Protein AF-A0A1G9WP97-F1 (afdb_monomer)

Nearest PDB structures (foldseek):
  4afl-assembly1_C  TM=8.611E-01  e=3.549E-01  Homo sapiens
  5me8-assembly1_B  TM=9.164E-01  e=6.629E-01  Homo sapiens
  5mto-assembly1_B  TM=8.575E-01  e=1.403E+00  Homo sapiens
  7o40-assembly1_F  TM=4.750E-01  e=4.320E+00  Synechocystis sp. PCC 6803 substr. Kazusa
  7o3x-assembly1_D  TM=5.065E-01  e=5.905E+00  Synechocystis sp. PCC 6803 substr. Kazusa

Structure (mmCIF, N/CA/C/O backbone):
data_AF-A0A1G9WP97-F1
#
_entry.id   AF-A0A1G9WP97-F1
#
loop_
_atom_site.group_PDB
_atom_site.id
_atom_site.type_symbol
_atom_site.label_atom_id
_atom_site.label_alt_id
_atom_site.label_comp_id
_atom_site.label_asym_id
_atom_site.label_entity_id
_atom_site.label_seq_id
_atom_site.pdbx_PDB_ins_code
_atom_site.Cartn_x
_atom_site.Cartn_y
_atom_site.Cartn_z
_atom_site.occupancy
_atom_site.B_iso_or_equiv
_atom_site.auth_seq_id
_atom_site.auth_comp_id
_atom_site.auth_asym_id
_atom_site.auth_atom_id
_atom_site.pdbx_PDB_model_num
ATOM 1 N N . MET A 1 1 ? -1.168 -6.882 -38.432 1.00 46.75 1 MET A N 1
ATOM 2 C CA . MET A 1 1 ? 0.195 -6.775 -37.860 1.00 46.75 1 MET A CA 1
ATOM 3 C C . MET A 1 1 ? 0.089 -6.254 -36.430 1.00 46.75 1 MET A C 1
ATOM 5 O O . MET A 1 1 ? -0.476 -5.184 -36.246 1.00 46.75 1 MET A O 1
ATOM 9 N N . ARG A 1 2 ? 0.545 -7.000 -35.412 1.00 60.72 2 ARG A N 1
ATOM 10 C CA . ARG A 1 2 ? 0.579 -6.496 -34.024 1.00 60.72 2 ARG A CA 1
ATOM 11 C C . ARG A 1 2 ? 1.771 -5.540 -33.883 1.00 60.72 2 ARG A C 1
ATOM 13 O O . ARG A 1 2 ? 2.885 -5.928 -34.226 1.00 60.72 2 ARG A O 1
ATOM 20 N N . LYS A 1 3 ? 1.546 -4.303 -33.425 1.00 65.94 3 LYS A N 1
ATOM 21 C CA . LYS A 1 3 ? 2.634 -3.365 -33.094 1.00 65.94 3 LYS A CA 1
ATOM 22 C C . LYS A 1 3 ? 3.481 -3.979 -31.975 1.00 65.94 3 LYS A C 1
ATOM 24 O O . LYS A 1 3 ? 2.926 -4.381 -30.955 1.00 65.94 3 LYS A O 1
ATOM 29 N N . LYS A 1 4 ? 4.803 -4.066 -32.166 1.00 74.75 4 LYS A N 1
ATOM 30 C CA . LYS A 1 4 ? 5.727 -4.408 -31.076 1.00 74.75 4 LYS A CA 1
ATOM 31 C C . LYS A 1 4 ? 5.714 -3.255 -30.074 1.00 74.75 4 LYS A C 1
ATOM 33 O O . LYS A 1 4 ? 6.016 -2.124 -30.444 1.00 74.75 4 LYS A O 1
ATOM 38 N N . VAL A 1 5 ? 5.320 -3.550 -28.842 1.00 74.62 5 VAL A N 1
ATOM 39 C CA . VAL A 1 5 ? 5.400 -2.611 -27.721 1.00 74.62 5 VAL A CA 1
ATOM 40 C C . VAL A 1 5 ? 6.861 -2.538 -27.290 1.00 74.62 5 VAL A C 1
ATOM 42 O O . VAL A 1 5 ? 7.538 -3.566 -27.212 1.00 74.62 5 VAL A O 1
ATOM 45 N N . ARG A 1 6 ? 7.372 -1.323 -27.085 1.00 78.56 6 ARG A N 1
ATOM 46 C CA . ARG A 1 6 ? 8.759 -1.133 -26.648 1.00 78.56 6 ARG A CA 1
ATOM 47 C C . ARG A 1 6 ? 8.893 -1.490 -25.164 1.00 78.56 6 ARG A C 1
ATOM 49 O O . ARG A 1 6 ? 7.966 -1.207 -24.406 1.00 78.56 6 ARG A O 1
ATOM 56 N N . PRO A 1 7 ? 10.026 -2.057 -24.719 1.00 79.06 7 PRO A N 1
ATOM 57 C CA . PRO A 1 7 ? 10.248 -2.354 -23.304 1.00 79.06 7 PRO A CA 1
ATOM 58 C C . PRO A 1 7 ? 10.062 -1.146 -22.368 1.00 79.06 7 PRO A C 1
ATOM 60 O O . PRO A 1 7 ? 9.554 -1.328 -21.266 1.00 79.06 7 PRO A O 1
ATOM 63 N N . GLU A 1 8 ? 10.355 0.086 -22.813 1.00 75.69 8 GLU A N 1
ATOM 64 C CA . GLU A 1 8 ? 10.086 1.301 -22.018 1.00 75.69 8 GLU A CA 1
ATOM 65 C C . GLU A 1 8 ? 8.602 1.473 -21.705 1.00 75.69 8 GLU A C 1
ATOM 67 O O . GLU A 1 8 ? 8.247 1.782 -20.576 1.00 75.69 8 GLU A O 1
ATOM 72 N N . GLN A 1 9 ? 7.728 1.196 -22.675 1.00 80.94 9 GLN A N 1
ATOM 73 C CA . GLN A 1 9 ? 6.280 1.333 -22.503 1.00 80.94 9 GLN A CA 1
ATOM 74 C C . GLN A 1 9 ? 5.738 0.311 -21.498 1.00 80.94 9 GLN A C 1
ATOM 76 O O . GLN A 1 9 ? 4.774 0.585 -20.788 1.00 80.94 9 GLN A O 1
ATOM 81 N N . HIS A 1 10 ? 6.365 -0.868 -21.415 1.00 83.38 10 HIS A N 1
ATOM 82 C CA . HIS A 1 10 ? 6.044 -1.848 -20.382 1.00 83.38 10 HIS A CA 1
ATOM 83 C C . HIS A 1 10 ? 6.500 -1.373 -19.000 1.00 83.38 10 HIS A C 1
ATOM 85 O O . HIS A 1 10 ? 5.724 -1.458 -18.053 1.00 83.38 10 HIS A O 1
ATOM 91 N N . LEU A 1 11 ? 7.723 -0.849 -18.882 1.00 81.94 11 LEU A N 1
ATOM 92 C CA . LEU A 1 11 ? 8.248 -0.321 -17.620 1.00 81.94 11 LEU A CA 1
ATOM 93 C C . LEU A 1 11 ? 7.438 0.882 -17.117 1.00 81.94 11 LEU A C 1
ATOM 95 O O . LEU A 1 11 ? 7.082 0.917 -15.945 1.00 81.94 11 LEU A O 1
ATOM 99 N N . GLU A 1 12 ? 7.082 1.817 -17.997 1.00 83.19 12 GLU A N 1
ATOM 100 C CA . GLU A 1 12 ? 6.209 2.958 -17.685 1.00 83.19 12 GLU A CA 1
ATOM 101 C C . GLU A 1 12 ? 4.826 2.501 -17.206 1.00 83.19 12 GLU A C 1
ATOM 103 O O . GLU A 1 12 ? 4.308 3.007 -16.211 1.00 83.19 12 GLU A O 1
ATOM 108 N N . PHE A 1 13 ? 4.248 1.491 -17.862 1.00 87.69 13 PHE A N 1
ATOM 109 C CA . PHE A 1 13 ? 2.990 0.901 -17.419 1.00 87.69 13 PHE A CA 1
ATOM 110 C C . PHE A 1 13 ? 3.113 0.284 -16.017 1.00 87.69 13 PHE A C 1
ATOM 112 O O . PHE A 1 13 ? 2.288 0.573 -15.150 1.00 87.69 13 PHE A O 1
ATOM 119 N N . PHE A 1 14 ? 4.162 -0.503 -15.754 1.00 86.00 14 PHE A N 1
ATOM 120 C CA . PHE A 1 14 ? 4.396 -1.076 -14.424 1.00 86.00 14 PHE A CA 1
ATOM 121 C C . PHE A 1 14 ? 4.605 -0.004 -13.350 1.00 86.00 14 PHE A C 1
ATOM 123 O O . PHE A 1 14 ? 4.041 -0.136 -12.266 1.00 86.00 14 PHE A O 1
ATOM 130 N N . LEU A 1 15 ? 5.343 1.070 -13.651 1.00 87.19 15 LEU A N 1
ATOM 131 C CA . LEU A 1 15 ? 5.498 2.211 -12.744 1.00 87.19 15 LEU A CA 1
ATOM 132 C C . LEU A 1 15 ? 4.140 2.816 -12.380 1.00 87.19 15 LEU A C 1
ATOM 134 O O . LEU A 1 15 ? 3.846 2.968 -11.198 1.00 87.19 15 LEU A O 1
ATOM 138 N N . SER A 1 16 ? 3.283 3.064 -13.375 1.00 89.94 16 SER A N 1
ATOM 139 C CA . SER A 1 16 ? 1.955 3.640 -13.135 1.00 89.94 16 SER A CA 1
ATOM 140 C C . SER A 1 16 ? 1.059 2.751 -12.263 1.00 89.94 16 SER A C 1
ATOM 142 O O . SER A 1 16 ? 0.314 3.257 -11.423 1.00 89.94 16 SER A O 1
ATOM 144 N N . MET A 1 17 ? 1.158 1.422 -12.409 1.00 92.06 17 MET A N 1
ATOM 145 C CA . MET A 1 17 ? 0.415 0.485 -11.562 1.00 92.06 17 MET A CA 1
ATOM 146 C C . MET A 1 17 ? 0.916 0.519 -10.116 1.00 92.06 17 MET A C 1
ATOM 148 O O . MET A 1 17 ? 0.107 0.616 -9.197 1.00 92.06 17 MET A O 1
ATOM 152 N N . VAL A 1 18 ? 2.237 0.498 -9.908 1.00 87.38 18 VAL A N 1
ATOM 153 C CA . VAL A 1 18 ? 2.830 0.553 -8.562 1.00 87.38 18 VAL A CA 1
ATOM 154 C C . VAL A 1 18 ? 2.515 1.885 -7.872 1.00 87.38 18 VAL A C 1
ATOM 156 O O . VAL A 1 18 ? 2.187 1.905 -6.690 1.00 87.38 18 VAL A O 1
ATOM 159 N N . GLU A 1 19 ? 2.549 3.005 -8.595 1.00 90.00 19 GLU A N 1
ATOM 160 C CA . GLU A 1 19 ? 2.152 4.311 -8.050 1.00 90.00 19 GLU A CA 1
ATOM 161 C C . GLU A 1 19 ? 0.677 4.338 -7.626 1.00 90.00 19 GLU A C 1
ATOM 163 O O . GLU A 1 19 ? 0.344 4.854 -6.554 1.00 90.00 19 GLU A O 1
ATOM 168 N N . SER A 1 20 ? -0.206 3.750 -8.440 1.00 93.81 20 SER A N 1
ATOM 169 C CA . SER A 1 20 ? -1.633 3.646 -8.128 1.00 93.81 20 SER A CA 1
ATOM 170 C C . SER A 1 20 ? -1.885 2.805 -6.874 1.00 93.81 20 SER A C 1
ATOM 172 O O . SER A 1 20 ? -2.634 3.227 -5.988 1.00 93.81 20 SER A O 1
ATOM 174 N N . ASP A 1 21 ? -1.210 1.663 -6.755 1.00 89.38 21 ASP A N 1
ATOM 175 C CA . ASP A 1 21 ? -1.322 0.785 -5.593 1.00 89.38 21 ASP A CA 1
ATOM 176 C C . ASP A 1 21 ? -0.800 1.459 -4.313 1.00 89.38 21 ASP A C 1
ATOM 178 O O . ASP A 1 21 ? -1.473 1.409 -3.280 1.00 89.38 21 ASP A O 1
ATOM 182 N N . ILE A 1 22 ? 0.341 2.162 -4.362 1.00 89.25 22 ILE A N 1
ATOM 183 C CA . ILE A 1 22 ? 0.852 2.944 -3.220 1.00 89.25 22 ILE A CA 1
ATOM 184 C C . ILE A 1 22 ? -0.196 3.960 -2.764 1.00 89.25 22 ILE A C 1
ATOM 186 O O . ILE A 1 22 ? -0.485 4.076 -1.568 1.00 89.25 22 ILE A O 1
ATOM 190 N N . GLN A 1 23 ? -0.793 4.690 -3.708 1.00 94.50 23 GLN A N 1
ATOM 191 C CA . GLN A 1 23 ? -1.822 5.675 -3.394 1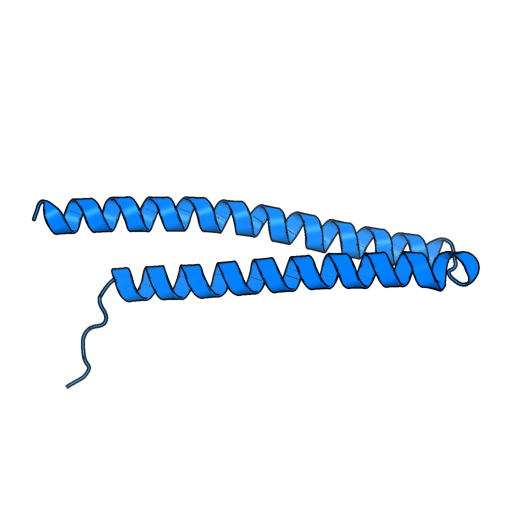.00 94.50 23 GLN A CA 1
ATOM 192 C C . GLN A 1 23 ? -3.055 5.019 -2.764 1.00 94.50 23 GLN A C 1
ATOM 194 O O . GLN A 1 23 ? -3.600 5.536 -1.785 1.00 94.50 23 GLN A O 1
ATOM 199 N N . HIS A 1 24 ? -3.477 3.864 -3.281 1.00 94.31 24 HIS A N 1
ATOM 200 C CA . HIS A 1 24 ? -4.572 3.091 -2.710 1.00 94.31 24 HIS A CA 1
ATOM 201 C C . HIS A 1 24 ? -4.269 2.658 -1.268 1.00 94.31 24 HIS A C 1
ATOM 203 O O . HIS A 1 24 ? -5.079 2.906 -0.375 1.00 94.31 24 HIS A O 1
ATOM 209 N N . LEU A 1 25 ? -3.092 2.081 -1.015 1.00 90.06 25 LEU A N 1
ATOM 210 C CA . LEU A 1 25 ? -2.669 1.627 0.313 1.00 90.06 25 LEU A CA 1
ATOM 211 C C . LEU A 1 25 ? -2.609 2.784 1.321 1.00 90.06 25 LEU A C 1
ATOM 213 O O . LEU A 1 25 ? -3.112 2.654 2.437 1.00 90.06 25 LEU A O 1
ATOM 217 N N . ASN A 1 26 ? -2.082 3.941 0.911 1.00 89.12 26 ASN A N 1
ATOM 218 C CA . ASN A 1 26 ? -2.059 5.151 1.737 1.00 89.12 26 ASN A CA 1
ATOM 219 C C . ASN A 1 26 ? -3.474 5.648 2.072 1.00 89.12 26 ASN A C 1
ATOM 221 O O . ASN A 1 26 ? -3.735 6.100 3.189 1.00 89.12 26 ASN A O 1
ATOM 225 N N . ASN A 1 27 ? -4.407 5.566 1.121 1.00 95.00 27 ASN A N 1
ATOM 226 C CA . ASN A 1 27 ? -5.803 5.925 1.362 1.00 95.00 27 ASN A CA 1
ATOM 227 C C . ASN A 1 27 ? -6.474 4.953 2.342 1.00 95.00 27 ASN A C 1
ATOM 229 O O . ASN A 1 27 ? -7.191 5.404 3.235 1.00 95.00 27 ASN A O 1
ATOM 233 N N . GLN A 1 28 ? -6.201 3.648 2.232 1.00 91.94 28 GLN A N 1
ATOM 234 C CA . GLN A 1 28 ? -6.692 2.654 3.192 1.00 91.94 28 GLN A CA 1
ATOM 235 C C . GLN A 1 28 ? -6.122 2.890 4.596 1.00 91.94 28 GLN A C 1
ATOM 237 O O . GLN A 1 28 ? -6.870 2.863 5.572 1.00 91.94 28 GLN A O 1
ATOM 242 N N . GLU A 1 29 ? -4.826 3.201 4.720 1.00 93.00 29 GLU A N 1
ATOM 243 C CA . GLU A 1 29 ? -4.216 3.546 6.010 1.00 93.00 29 GLU A CA 1
ATOM 244 C C . GLU A 1 29 ? -4.922 4.747 6.661 1.00 93.00 29 GLU A C 1
ATOM 246 O O . GLU A 1 29 ? -5.261 4.708 7.849 1.00 93.00 29 GLU A O 1
ATOM 251 N N . LYS A 1 30 ? -5.181 5.806 5.883 1.00 92.25 30 LYS A N 1
ATOM 252 C CA . LYS A 1 30 ? -5.904 6.998 6.351 1.00 92.25 30 LYS A CA 1
ATOM 253 C C . LYS A 1 30 ? -7.334 6.669 6.770 1.00 92.25 30 LYS A C 1
ATOM 255 O O . LYS A 1 30 ? -7.752 7.111 7.836 1.00 92.25 30 LYS A O 1
ATOM 260 N N . ALA A 1 31 ? -8.053 5.871 5.983 1.00 90.69 31 ALA A N 1
ATOM 261 C CA . ALA A 1 31 ? -9.421 5.465 6.293 1.00 90.69 31 ALA A CA 1
ATOM 262 C C . ALA A 1 31 ? -9.495 4.649 7.593 1.00 90.69 31 ALA A C 1
ATOM 264 O O . ALA A 1 31 ? -10.331 4.927 8.450 1.00 90.69 31 ALA A O 1
ATOM 265 N N . VAL A 1 32 ? -8.580 3.693 7.789 1.00 88.25 32 VAL A N 1
ATOM 266 C CA . VAL A 1 32 ? -8.511 2.905 9.029 1.00 88.25 32 VAL A CA 1
ATOM 267 C C . VAL A 1 32 ? -8.142 3.788 10.224 1.00 88.25 32 VAL A C 1
ATOM 269 O O . VAL A 1 32 ? -8.735 3.644 11.290 1.00 88.25 32 VAL A O 1
ATOM 272 N N . ASN A 1 33 ? -7.199 4.723 10.068 1.00 88.62 33 ASN A N 1
ATOM 273 C CA . ASN A 1 33 ? -6.871 5.688 11.123 1.00 88.62 33 ASN A CA 1
ATOM 274 C C . ASN A 1 33 ? -8.078 6.550 11.513 1.00 88.62 33 ASN A C 1
ATOM 276 O O . ASN A 1 33 ? -8.318 6.748 12.705 1.00 88.62 33 ASN A O 1
ATOM 280 N N . GLU A 1 34 ? -8.836 7.035 10.531 1.00 89.06 34 GLU A N 1
ATOM 281 C CA . GLU A 1 34 ? -10.031 7.837 10.787 1.00 89.06 34 GLU A CA 1
ATOM 282 C C . GLU A 1 34 ? -11.123 7.010 11.465 1.00 89.06 34 GLU A C 1
ATOM 284 O O . GLU A 1 34 ? -11.731 7.462 12.433 1.00 89.06 34 GLU A O 1
ATOM 289 N N . TRP A 1 35 ? -11.306 5.755 11.051 1.00 87.44 35 TRP A N 1
ATOM 290 C CA . TRP A 1 35 ? -12.241 4.852 11.714 1.00 87.44 35 TRP A CA 1
ATOM 291 C C . TRP A 1 35 ? -11.858 4.608 13.180 1.00 87.44 35 TRP A C 1
ATOM 293 O O . TRP A 1 35 ? -12.700 4.742 14.068 1.00 87.44 35 TRP A O 1
ATOM 303 N N . ILE A 1 36 ? -10.577 4.346 13.464 1.00 84.88 36 ILE A N 1
ATOM 304 C CA . ILE A 1 36 ? -10.087 4.218 14.846 1.00 84.88 36 ILE A CA 1
ATOM 305 C C . ILE A 1 36 ? -10.386 5.492 15.640 1.00 84.88 36 ILE A C 1
ATOM 307 O O . ILE A 1 36 ? -10.832 5.399 16.781 1.00 84.88 36 ILE A O 1
ATOM 311 N N . ARG A 1 37 ? -10.151 6.674 15.058 1.00 85.50 37 ARG A N 1
ATOM 312 C CA . ARG A 1 37 ? -10.394 7.965 15.713 1.00 85.50 37 ARG A CA 1
ATOM 313 C C . ARG A 1 37 ? -11.876 8.170 16.034 1.00 85.50 37 ARG A C 1
ATOM 315 O O . ARG A 1 37 ? -12.198 8.552 17.156 1.00 85.50 37 ARG A O 1
ATOM 322 N N . MET A 1 38 ? -12.757 7.896 15.075 1.00 85.25 38 MET A N 1
ATOM 323 C CA . MET A 1 38 ? -14.204 8.094 15.204 1.00 85.25 38 MET A CA 1
ATOM 324 C C . MET A 1 38 ? -14.873 7.079 16.130 1.00 85.25 38 MET A C 1
ATOM 326 O O . MET A 1 38 ? -15.882 7.388 16.757 1.00 85.25 38 MET A O 1
ATOM 330 N N . SER A 1 39 ? -14.319 5.873 16.233 1.00 81.00 39 SER A N 1
ATOM 331 C CA . SER A 1 39 ? -14.909 4.783 17.012 1.00 81.00 39 SER A CA 1
ATOM 332 C C . SER A 1 39 ? -14.148 4.487 18.309 1.00 81.00 39 SER A C 1
ATOM 334 O O . SER A 1 39 ? -14.446 3.509 18.981 1.00 81.00 39 SER A O 1
ATOM 336 N N . ILE A 1 40 ? -13.193 5.327 18.725 1.00 73.81 40 ILE A N 1
ATOM 337 C CA . ILE A 1 40 ? -12.309 5.024 19.867 1.00 73.81 40 ILE A CA 1
ATOM 338 C C . ILE A 1 40 ? -13.055 4.791 21.192 1.00 73.81 40 ILE A C 1
ATOM 340 O O . ILE A 1 40 ? -12.562 4.066 22.051 1.00 73.81 40 ILE A O 1
ATOM 344 N N . LEU A 1 41 ? -14.239 5.393 21.349 1.00 71.81 41 LEU A N 1
ATOM 345 C CA . LEU A 1 41 ? -15.093 5.248 22.533 1.00 71.81 41 LEU A CA 1
ATOM 346 C C . LEU A 1 41 ? -16.086 4.079 22.426 1.00 71.81 41 LEU A C 1
ATOM 348 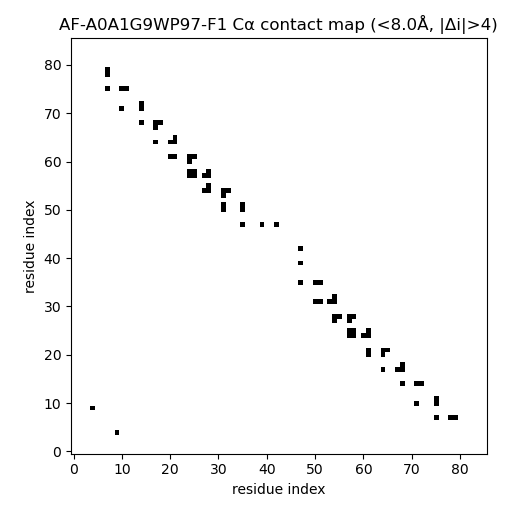O O . LEU A 1 41 ? -16.645 3.675 23.441 1.00 71.81 41 LEU A O 1
ATOM 352 N N . SER A 1 42 ? -16.315 3.545 21.223 1.00 77.00 42 SER A N 1
ATOM 353 C CA . SER A 1 42 ? -17.250 2.442 20.963 1.00 77.00 42 SER A CA 1
ATOM 354 C C . SER A 1 42 ? -16.560 1.115 20.642 1.00 77.00 42 SER A C 1
ATOM 356 O O . SER A 1 42 ? -17.197 0.069 20.723 1.00 77.00 42 SER A O 1
ATOM 358 N N . LEU A 1 43 ? -15.270 1.138 20.297 1.00 77.75 43 LEU A N 1
ATOM 359 C CA . LEU A 1 43 ? -14.499 -0.060 19.992 1.00 77.75 43 LEU A CA 1
ATOM 360 C C . LEU A 1 43 ? -14.057 -0.768 21.267 1.00 77.75 43 LEU A C 1
ATOM 362 O O . LEU A 1 43 ? -13.464 -0.186 22.179 1.00 77.75 43 LEU A O 1
ATOM 366 N N . THR A 1 44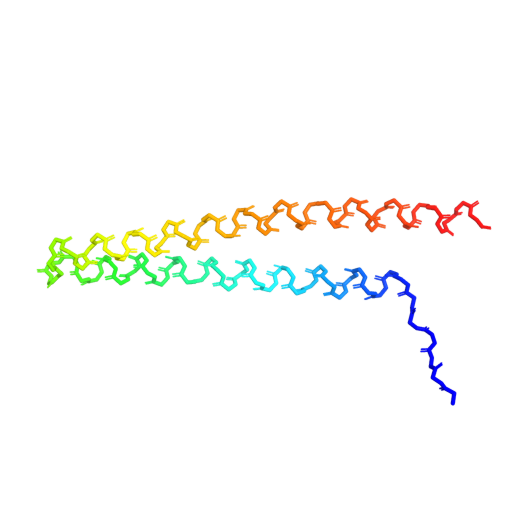 ? -14.227 -2.082 21.273 1.00 82.38 44 THR A N 1
ATOM 367 C CA . THR A 1 44 ? -13.568 -2.946 22.243 1.00 82.38 44 THR A CA 1
ATOM 368 C C . THR A 1 44 ? -12.049 -2.934 22.031 1.00 82.38 44 THR A C 1
ATOM 370 O O . THR A 1 44 ? -11.514 -2.602 20.963 1.00 82.38 44 THR A O 1
ATOM 373 N N . LYS A 1 45 ? -11.310 -3.356 23.064 1.00 82.12 45 LYS A N 1
ATOM 374 C CA . LYS A 1 45 ? -9.847 -3.512 23.000 1.00 82.12 45 LYS A CA 1
ATOM 375 C C . LYS A 1 45 ? -9.416 -4.438 21.852 1.00 82.12 45 LYS A C 1
ATOM 377 O O . LYS A 1 45 ? -8.389 -4.189 21.220 1.00 82.12 45 LYS A O 1
ATOM 382 N N . THR A 1 46 ? -10.204 -5.477 21.573 1.00 82.06 46 THR A N 1
ATOM 383 C CA . THR A 1 46 ? -9.949 -6.451 20.503 1.00 82.06 46 THR A CA 1
ATOM 384 C C . THR A 1 46 ? -10.106 -5.824 19.120 1.00 82.06 46 THR A C 1
ATOM 386 O O . THR A 1 46 ? -9.200 -5.940 18.296 1.00 82.06 46 THR A O 1
ATOM 389 N N . GLU A 1 47 ? -11.194 -5.091 18.877 1.00 83.12 47 GLU A N 1
ATOM 390 C CA . GLU A 1 47 ? -11.437 -4.429 17.586 1.00 83.12 47 GLU A CA 1
ATOM 391 C C . GLU A 1 47 ? -10.406 -3.329 17.323 1.00 83.12 47 GLU A C 1
ATOM 393 O O . GLU A 1 47 ? -9.828 -3.255 16.240 1.00 83.12 47 GLU A O 1
ATOM 398 N N . THR A 1 48 ? -10.067 -2.542 18.348 1.00 85.69 48 THR A N 1
ATOM 399 C CA . THR A 1 48 ? -8.998 -1.537 18.255 1.00 85.69 48 THR A CA 1
ATOM 400 C C . THR A 1 48 ? -7.651 -2.172 17.891 1.00 85.69 48 THR A C 1
ATOM 402 O O . THR A 1 48 ? -6.891 -1.612 17.099 1.00 85.69 48 THR A O 1
ATOM 405 N N . SER A 1 49 ? -7.333 -3.339 18.461 1.00 88.31 49 SER A N 1
ATOM 406 C CA . SER A 1 49 ? -6.106 -4.082 18.146 1.00 88.31 49 SER A CA 1
ATOM 407 C C . SER A 1 49 ? -6.089 -4.553 16.689 1.00 88.31 49 SER A C 1
ATOM 409 O O . SER A 1 49 ? -5.092 -4.363 15.990 1.00 88.31 49 SER A O 1
ATOM 411 N N . TYR A 1 50 ? -7.211 -5.092 16.204 1.00 90.50 50 TYR A N 1
ATOM 412 C CA . TYR A 1 50 ? -7.351 -5.533 14.818 1.00 90.50 50 TYR A CA 1
ATOM 413 C C . TYR A 1 50 ? -7.186 -4.377 13.823 1.00 90.50 50 TYR A C 1
ATOM 415 O O . TYR A 1 50 ? -6.397 -4.479 12.885 1.00 90.50 50 TYR A O 1
ATOM 423 N N . LEU A 1 51 ? -7.841 -3.237 14.067 1.00 87.50 51 LEU A N 1
ATOM 424 C CA . LEU A 1 51 ? -7.712 -2.057 13.208 1.00 87.50 51 LEU A CA 1
ATOM 425 C C . LEU A 1 51 ? -6.283 -1.503 13.202 1.00 87.50 51 LEU A C 1
ATOM 427 O O . LEU A 1 51 ? -5.753 -1.159 12.146 1.00 87.50 51 LEU A O 1
ATOM 431 N N . LYS A 1 52 ? -5.611 -1.474 14.360 1.00 89.62 52 LYS A N 1
ATOM 432 C CA . LYS A 1 52 ? -4.193 -1.088 14.437 1.00 89.62 52 LYS A CA 1
ATOM 433 C C . LYS A 1 52 ? -3.299 -2.039 13.646 1.00 89.62 52 LYS A C 1
ATOM 435 O O . LYS A 1 52 ? -2.369 -1.572 12.990 1.00 89.62 52 LYS A O 1
ATOM 440 N N . LYS A 1 53 ? -3.579 -3.345 13.688 1.00 93.62 53 LYS A N 1
ATOM 441 C CA . LYS A 1 53 ? -2.862 -4.344 12.890 1.00 93.62 53 LYS A CA 1
ATOM 442 C C . LYS A 1 53 ? -3.061 -4.089 11.396 1.00 93.62 53 LYS A C 1
ATOM 444 O O . LYS A 1 53 ? -2.066 -3.933 10.698 1.00 93.62 53 LYS A O 1
ATOM 449 N N . MET A 1 54 ? -4.305 -3.934 10.937 1.00 91.31 54 MET A N 1
ATOM 450 C CA . MET A 1 54 ? -4.601 -3.633 9.529 1.00 91.31 54 MET A CA 1
ATOM 451 C C . MET A 1 54 ? -3.910 -2.355 9.049 1.00 91.31 54 MET A C 1
ATOM 453 O O . MET A 1 54 ? -3.287 -2.344 7.992 1.00 91.31 54 MET A O 1
ATOM 457 N N . ARG A 1 55 ? -3.948 -1.281 9.845 1.00 92.19 55 ARG A N 1
ATOM 458 C CA . ARG A 1 55 ? -3.223 -0.044 9.531 1.00 92.1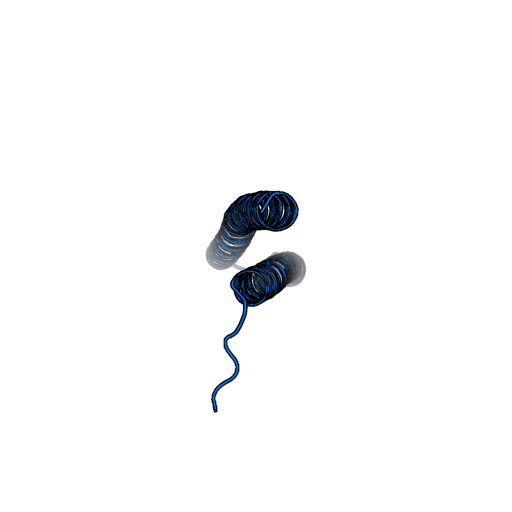9 55 ARG A CA 1
ATOM 459 C C . ARG A 1 55 ? -1.724 -0.290 9.350 1.00 92.19 55 ARG A C 1
ATOM 461 O O . ARG A 1 55 ? -1.130 0.207 8.399 1.00 92.19 55 ARG A O 1
ATOM 468 N N . ASN A 1 56 ? -1.108 -1.029 10.271 1.00 93.69 56 ASN A N 1
ATOM 469 C CA . ASN A 1 56 ? 0.321 -1.319 10.200 1.00 93.69 56 ASN A CA 1
ATOM 470 C C . ASN A 1 56 ? 0.660 -2.181 8.970 1.00 93.69 56 ASN A C 1
ATOM 472 O O . ASN A 1 56 ? 1.682 -1.935 8.337 1.00 93.69 56 ASN A O 1
ATOM 476 N N . GLU A 1 57 ? -0.204 -3.129 8.597 1.00 94.56 57 GLU A N 1
ATOM 477 C CA . GLU A 1 57 ? -0.054 -3.927 7.373 1.00 94.56 57 GLU A CA 1
ATOM 478 C C . GLU A 1 57 ? -0.130 -3.056 6.110 1.00 94.56 57 GLU A C 1
ATOM 480 O O . GLU A 1 57 ? 0.718 -3.192 5.228 1.00 94.56 57 GLU A O 1
ATOM 485 N N . TYR A 1 58 ? -1.086 -2.122 6.025 1.00 89.81 58 TYR A N 1
ATOM 486 C CA . TYR A 1 58 ? -1.161 -1.177 4.903 1.00 89.81 58 TYR A CA 1
ATOM 487 C C . TYR A 1 58 ? 0.087 -0.304 4.806 1.00 89.81 58 TYR A C 1
ATOM 489 O O . TYR A 1 58 ? 0.660 -0.167 3.725 1.00 89.81 58 TYR A O 1
ATOM 497 N N . LYS A 1 59 ? 0.556 0.218 5.943 1.00 90.06 59 LYS A N 1
ATOM 498 C CA . LYS A 1 59 ? 1.780 1.018 6.011 1.00 90.06 59 LYS A CA 1
ATOM 499 C C . LYS A 1 59 ? 3.010 0.229 5.555 1.00 90.06 59 LYS A C 1
ATOM 501 O O . LYS A 1 59 ? 3.835 0.753 4.809 1.00 90.06 59 LYS A O 1
ATOM 506 N N . GLN A 1 60 ? 3.133 -1.027 5.983 1.00 94.62 60 GLN A N 1
ATOM 507 C CA . GLN A 1 60 ? 4.233 -1.894 5.567 1.00 94.62 60 GLN A CA 1
ATOM 508 C C . GLN A 1 60 ? 4.189 -2.155 4.057 1.00 94.62 60 GLN A C 1
ATOM 510 O O . GLN A 1 60 ? 5.188 -1.926 3.377 1.00 94.62 60 GLN A O 1
ATOM 515 N N . LYS A 1 61 ? 3.028 -2.545 3.516 1.00 92.69 61 LYS A N 1
ATOM 516 C CA . LYS A 1 61 ? 2.856 -2.7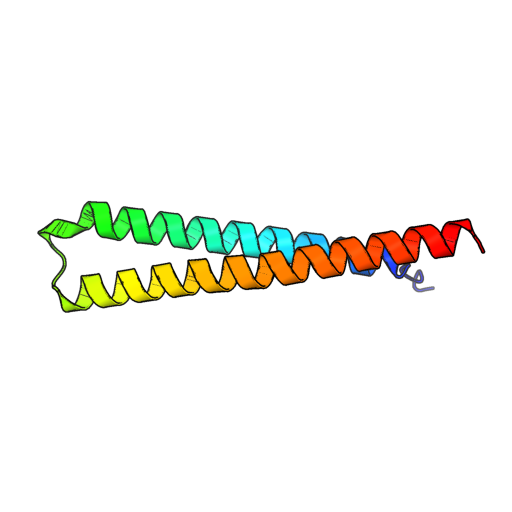92 2.076 1.00 92.69 61 LYS A CA 1
ATOM 517 C C . LYS A 1 61 ? 3.172 -1.557 1.233 1.00 92.69 61 LYS A C 1
ATOM 519 O O . LYS A 1 61 ? 3.857 -1.674 0.221 1.00 92.69 61 LYS A O 1
ATOM 524 N N . ALA A 1 62 ? 2.727 -0.373 1.658 1.00 88.75 62 ALA A N 1
ATOM 525 C CA . ALA A 1 62 ? 3.042 0.876 0.964 1.00 88.75 62 ALA A CA 1
ATOM 526 C C . ALA A 1 62 ? 4.557 1.147 0.955 1.00 88.75 62 ALA A C 1
ATOM 528 O O . ALA A 1 62 ? 5.118 1.563 -0.062 1.00 88.75 62 ALA A O 1
ATOM 529 N N . SER A 1 63 ? 5.242 0.859 2.068 1.00 92.44 63 SER A N 1
ATOM 530 C CA . SER A 1 63 ? 6.697 0.991 2.151 1.00 92.44 63 SER A CA 1
ATOM 531 C C . SER A 1 63 ? 7.427 0.006 1.236 1.00 92.44 63 SER A C 1
ATOM 533 O O . SER A 1 63 ? 8.388 0.398 0.579 1.00 92.44 63 SER A O 1
ATOM 535 N N . GLU A 1 64 ? 6.987 -1.251 1.176 1.00 93.44 64 GLU A N 1
ATOM 536 C CA . GLU A 1 64 ? 7.554 -2.273 0.288 1.00 93.44 64 GLU A CA 1
ATOM 537 C C . GLU A 1 64 ? 7.362 -1.891 -1.184 1.00 93.44 64 GLU A C 1
ATOM 539 O O . GLU A 1 64 ? 8.320 -1.897 -1.959 1.00 93.44 64 GLU A O 1
ATOM 544 N N . GLN A 1 65 ? 6.160 -1.453 -1.565 1.00 87.44 65 GLN A N 1
ATOM 545 C CA . GLN A 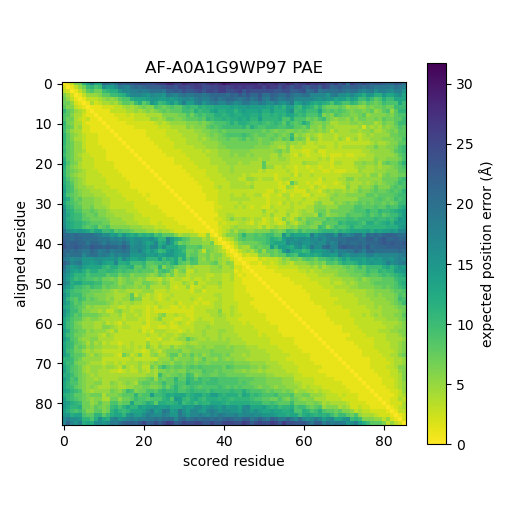1 65 ? 5.906 -0.984 -2.925 1.00 87.44 65 GLN A CA 1
ATOM 546 C C . GLN A 1 65 ? 6.710 0.268 -3.287 1.00 87.44 65 GLN A C 1
ATOM 548 O O . GLN A 1 65 ? 7.171 0.392 -4.419 1.00 87.44 65 GLN A O 1
ATOM 553 N N . THR A 1 66 ? 6.966 1.162 -2.330 1.00 90.62 66 THR A N 1
ATOM 554 C CA . THR A 1 66 ? 7.844 2.323 -2.550 1.00 90.62 66 THR A CA 1
ATOM 555 C C . THR A 1 66 ? 9.279 1.898 -2.882 1.00 90.62 66 THR A C 1
ATOM 557 O O . THR A 1 66 ? 9.943 2.550 -3.688 1.00 90.62 66 THR A O 1
ATOM 560 N N . LEU A 1 67 ? 9.781 0.808 -2.290 1.00 92.94 67 LEU A N 1
ATOM 561 C CA . LEU A 1 67 ? 11.100 0.263 -2.635 1.00 92.94 67 LEU A CA 1
ATOM 562 C C . LEU A 1 67 ? 11.104 -0.328 -4.048 1.00 92.94 67 LEU A C 1
ATOM 564 O O . LEU A 1 67 ? 12.014 -0.038 -4.822 1.00 92.94 67 LEU A O 1
ATOM 568 N N . ILE A 1 68 ? 10.062 -1.084 -4.405 1.00 90.25 68 ILE A N 1
ATOM 569 C CA . ILE A 1 68 ? 9.889 -1.628 -5.760 1.00 90.25 68 ILE A CA 1
ATOM 570 C C . ILE A 1 68 ? 9.846 -0.492 -6.792 1.00 90.25 68 ILE A C 1
ATOM 572 O O . ILE A 1 68 ? 10.531 -0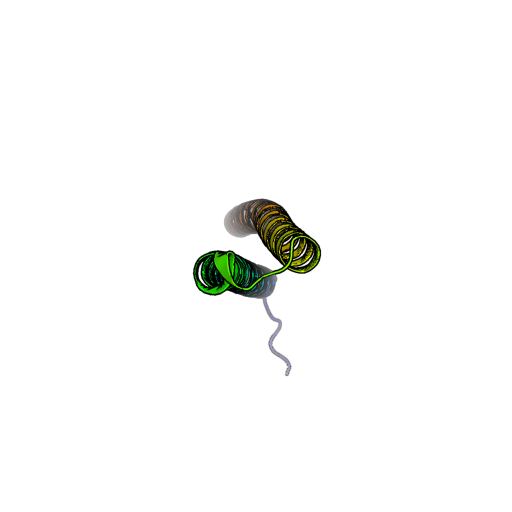.567 -7.811 1.00 90.25 68 ILE A O 1
ATOM 576 N N . LEU A 1 69 ? 9.107 0.586 -6.508 1.00 89.00 69 LEU A N 1
ATOM 577 C CA . LEU A 1 69 ? 9.018 1.757 -7.380 1.00 89.00 69 LEU A CA 1
ATOM 578 C C . LEU A 1 69 ? 10.398 2.371 -7.649 1.00 89.00 69 LEU A C 1
ATOM 580 O O . LEU A 1 69 ? 10.733 2.642 -8.800 1.00 89.00 69 LEU A O 1
ATOM 584 N N . LYS A 1 70 ? 11.221 2.544 -6.607 1.00 91.62 70 LYS A N 1
ATOM 585 C CA . LYS A 1 70 ? 12.584 3.087 -6.742 1.00 91.62 70 LYS A CA 1
ATOM 586 C C . LYS A 1 70 ? 13.464 2.225 -7.646 1.00 91.62 70 LYS A C 1
ATOM 588 O O . LYS A 1 70 ? 14.156 2.758 -8.513 1.00 91.62 70 LYS A O 1
ATOM 593 N N . GLU A 1 71 ? 13.425 0.905 -7.473 1.00 90.81 71 GLU A N 1
ATOM 594 C CA . GLU A 1 71 ? 14.207 -0.016 -8.307 1.00 90.81 71 GLU A CA 1
ATOM 595 C C . GLU A 1 71 ? 13.717 -0.034 -9.762 1.00 90.81 71 GLU A C 1
ATOM 597 O O . GLU A 1 71 ? 14.527 -0.048 -10.694 1.00 90.81 71 GLU A O 1
ATOM 602 N N . LEU A 1 72 ? 12.403 0.056 -9.988 1.00 85.75 72 LEU A N 1
ATOM 603 C CA . LEU A 1 72 ? 11.838 0.175 -11.334 1.00 85.75 72 LEU A CA 1
ATOM 604 C C . LEU A 1 72 ? 12.239 1.493 -12.011 1.00 85.75 72 LEU A C 1
ATOM 606 O O . LEU A 1 72 ? 12.645 1.478 -13.173 1.00 85.75 72 LEU A O 1
ATOM 610 N N . GLN A 1 73 ? 12.200 2.621 -11.295 1.00 86.62 73 GLN A N 1
ATOM 611 C CA . GLN A 1 73 ? 12.626 3.928 -11.816 1.00 86.62 73 GLN A CA 1
ATOM 612 C C . GLN A 1 73 ? 14.112 3.931 -12.193 1.00 86.62 73 GLN A C 1
ATOM 614 O O . GLN A 1 73 ? 14.496 4.434 -13.254 1.00 86.62 73 GLN A O 1
ATOM 619 N N . LYS A 1 74 ? 14.956 3.319 -11.355 1.00 91.00 74 LYS A N 1
ATOM 620 C CA . LYS A 1 74 ? 16.379 3.124 -11.648 1.00 91.00 74 LYS A CA 1
ATOM 621 C C . LYS A 1 74 ? 16.580 2.262 -12.895 1.00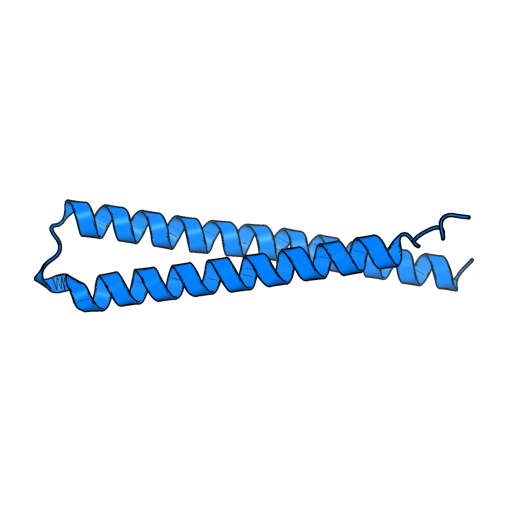 91.00 74 LYS A C 1
ATOM 623 O O . LYS A 1 74 ? 17.373 2.621 -13.761 1.00 91.00 74 LYS A O 1
ATOM 628 N N . THR A 1 75 ? 15.832 1.167 -13.014 1.00 87.06 75 THR A N 1
ATOM 629 C CA . THR A 1 75 ? 15.896 0.260 -14.171 1.00 87.06 75 THR A CA 1
ATOM 630 C C . THR A 1 75 ? 15.494 0.969 -15.465 1.00 87.06 75 THR A C 1
ATOM 632 O O . THR A 1 75 ? 16.207 0.868 -16.463 1.00 87.06 75 THR A O 1
ATOM 635 N N . LEU A 1 76 ? 14.403 1.743 -15.445 1.00 84.69 76 LEU A N 1
ATOM 636 C CA . LEU A 1 76 ? 13.974 2.549 -16.590 1.00 84.69 76 LEU A CA 1
ATOM 637 C C . LEU A 1 76 ? 15.047 3.567 -16.995 1.00 84.69 76 LEU A C 1
ATOM 639 O O . LEU A 1 76 ? 15.340 3.707 -18.179 1.00 84.69 76 LEU A O 1
ATOM 643 N N . SER A 1 77 ? 15.670 4.228 -16.017 1.00 86.75 77 SER A N 1
ATOM 644 C CA . SER A 1 77 ? 16.726 5.216 -16.271 1.00 86.75 77 SER A CA 1
ATOM 645 C C . SER A 1 77 ? 17.938 4.588 -16.967 1.00 86.75 77 SER A C 1
ATOM 647 O O . SER A 1 77 ? 18.436 5.136 -17.946 1.00 86.75 77 SER A O 1
ATOM 649 N N . ILE A 1 78 ? 18.380 3.408 -16.512 1.00 88.38 78 ILE A N 1
ATOM 650 C CA . ILE A 1 78 ? 19.476 2.655 -17.146 1.00 88.38 78 ILE A CA 1
ATOM 651 C C . ILE A 1 78 ? 19.110 2.291 -18.588 1.00 88.38 78 ILE A C 1
ATOM 653 O O . ILE A 1 78 ? 19.901 2.515 -19.502 1.00 88.38 78 ILE A O 1
ATOM 657 N N . TYR A 1 79 ? 17.897 1.779 -18.805 1.00 83.75 79 TYR A N 1
ATOM 658 C CA . TYR A 1 79 ? 17.440 1.383 -20.135 1.00 83.75 79 TYR A CA 1
ATOM 659 C C . TYR A 1 79 ? 17.404 2.570 -21.113 1.00 83.75 79 TYR A C 1
ATOM 661 O O . TYR A 1 79 ? 17.860 2.454 -22.249 1.00 83.75 79 TYR A O 1
ATOM 669 N N . GLN A 1 80 ? 16.930 3.735 -20.661 1.00 82.88 80 GLN A N 1
ATOM 670 C CA . GLN A 1 80 ? 16.910 4.965 -21.458 1.00 82.88 80 GLN A CA 1
ATOM 671 C C . GLN A 1 80 ? 18.314 5.485 -21.805 1.00 82.88 80 GLN A C 1
ATOM 673 O O . GLN A 1 80 ? 18.484 6.084 -22.865 1.00 82.88 80 GLN A O 1
ATOM 678 N N . ILE A 1 81 ? 19.311 5.283 -20.937 1.00 85.88 81 ILE A N 1
ATOM 679 C CA . ILE A 1 81 ? 20.714 5.624 -21.229 1.00 85.88 81 ILE A CA 1
ATOM 680 C C . ILE A 1 81 ? 21.263 4.681 -22.303 1.00 85.88 81 ILE A C 1
ATOM 682 O O . ILE A 1 81 ? 21.758 5.150 -23.324 1.00 85.88 81 ILE A O 1
ATOM 686 N N . MET A 1 82 ? 21.074 3.369 -22.136 1.00 81.44 82 MET A N 1
ATOM 687 C CA . MET A 1 82 ? 21.540 2.364 -23.101 1.00 81.44 82 MET A CA 1
ATOM 688 C C . MET A 1 82 ? 20.932 2.552 -24.500 1.00 81.44 82 MET A C 1
ATOM 690 O O . MET A 1 82 ? 21.606 2.317 -25.494 1.00 81.44 82 MET A O 1
ATOM 694 N N . GLN A 1 83 ? 19.675 2.998 -24.593 1.00 76.88 83 GLN A N 1
ATOM 695 C CA . GLN A 1 83 ? 19.017 3.318 -25.869 1.00 76.88 83 GLN A CA 1
ATOM 696 C C . GLN A 1 83 ? 19.582 4.567 -26.563 1.00 76.88 83 GLN A C 1
ATOM 698 O O . GLN A 1 83 ? 19.416 4.705 -27.769 1.00 76.88 83 GLN A O 1
ATOM 703 N N . LYS A 1 84 ? 20.198 5.499 -25.824 1.00 71.62 84 LYS A N 1
ATOM 704 C CA . LYS A 1 84 ? 20.807 6.718 -26.388 1.00 71.62 84 LYS A CA 1
ATOM 705 C C . LYS A 1 84 ? 22.244 6.501 -26.864 1.00 71.62 84 LYS A C 1
ATOM 707 O O . LYS A 1 84 ? 22.737 7.304 -27.649 1.00 71.62 84 LYS A O 1
ATOM 712 N N . GLU A 1 85 ? 22.906 5.470 -26.348 1.00 65.69 85 GLU A N 1
ATOM 713 C CA . GLU A 1 85 ? 24.292 5.108 -26.671 1.00 65.69 85 GLU A CA 1
ATOM 714 C C . GLU A 1 85 ? 24.403 4.055 -27.792 1.00 65.69 85 GLU A C 1
ATOM 716 O O . GLU A 1 85 ? 25.507 3.805 -28.274 1.00 65.69 85 GLU A O 1
ATOM 721 N N . ALA A 1 86 ? 23.280 3.450 -28.200 1.00 56.12 86 ALA A N 1
ATOM 722 C CA . ALA A 1 86 ? 23.167 2.453 -29.272 1.00 56.12 86 ALA A CA 1
ATOM 723 C C . ALA A 1 86 ? 22.692 3.074 -30.595 1.00 56.12 86 ALA A C 1
ATOM 725 O O . ALA A 1 86 ? 23.149 2.589 -31.656 1.00 56.12 86 ALA A O 1
#

Solvent-accessible surface area (backbone atoms only — not comparable to full-atom values): 4781 Å² total; per-residue (Å²): 133,85,81,83,78,54,71,65,61,53,52,54,50,52,48,54,51,50,53,51,50,36,53,49,30,52,49,51,28,51,51,45,51,50,49,50,66,76,34,60,90,77,50,50,74,66,56,51,49,51,50,53,48,53,30,51,52,30,52,50,52,30,52,52,46,52,52,51,47,52,55,50,54,51,51,52,51,53,52,58,50,56,66,74,77,108

pLDDT: mean 85.18, std 8.74, range [46.75, 95.0]

Secondary structure (DSSP, 8-state):
-PPPPPHHHHHHHHHHHHHHHHHHHHHHHHHHHHHHHHHTTT--HHHHHHHHHHHHHHHHHHHHHHHHHHHHHHHHHHHHHHHHH-

Mean predicted aligned error: 6.96 Å

Foldseek 3Di:
DDDDDDVLNVLVVVLVVLVVLLVVLVVLLVVLVVVCVVCVVPDDPVRNVVSVVSSVVSVVVSVVSVVVSVVSVVVSVVVVVVVVVD

Sequence (86 aa):
MRKKVRPEQHLEFFLSMVESDIQHLNNQEKAVNEWIRMSILSLTKTETSYLKKMRNEYKQKASEQTLILKELQKTLSIYQIMQKEA

Radius of gyration: 19.45 Å; Cα contacts (8 Å, |Δi|>4): 42; chains: 1; bounding box: 42×15×61 Å

=== Feature glossary ===
The record interleaves many kinds of information about one protein. Here is each kind framed as the question it answers.

Q: What does the local fold look like, residue by residue?
A: The Foldseek 3Di string encodes local tertiary geometry as a 20-letter alphabet — one character per residue — derived from the relative positions of nearby Cα atoms. Unlike the amino-acid sequence, 3Di is a direct function of the 3D structure, so two proteins with the same fold have similar 3Di strings even at low sequence identity.

Q: Which residues are in helices, strands, or loops?
A: The SS8 string is DSSP's per-residue secondary-structure call. α-helix (H) means an i→i+4 H-bond ladder; β-strand (E) means the residue participates in a β-sheet; 3₁₀ (G) and π (I) are tighter and wider helices; T/S are turns/bends; '-' is loop.

Q: How big and how compact is the whole molecule?
A: Radius of gyration (Rg) is the root-mean-square distance of Cα atoms from their centroid — a single number for overall size and compactness. A globular domain of N residues has Rg ≈ 2.2·N^0.38 Å; an extended or disordered chain has a much larger Rg. The Cα contact count is the number of residue pairs whose Cα atoms are within 8 Å and are more than four positions apart in sequence — a standard proxy for tertiary packing density. The bounding box is the smallest axis-aligned box enclosing all Cα atoms.

Q: Where is each backbone atom in 3D?
A: Structure coordinates are given as an mmCIF _atom_site loop: one row per atom with element, residue name, chain id, sequence number, and x/y/z position in Å. Only the four main-chain atoms per residue are included here; side chains are omitted to keep the record compact.

Q: What is the amino-acid chain?
A: Primary structure: the covalent order of the twenty standard amino acids along the backbone. Two proteins with the same sequence will (almost always) fold to the same structure; two with 30% identity often share a fold but not the details.

Q: What if only a Cα trace is available?
A: Three-state secondary structure (P-SEA) collapses the eight DSSP classes into helix (a), strand (b), and coil (c). P-SEA assigns these from Cα geometry alone — distances and angles — without requiring backbone oxygens, so it works on any Cα trace.

Q: What family and function is it annotated with?
A: Database cross-references. InterPro integrates a dozen domain/family signature databases into unified entries with residue-range hits. GO terms attach function/process/location labels with evidence codes. CATH codes position the fold in a four-level structural taxonomy. Organism is the NCBI-taxonomy species name.

Q: How confident is the AlphaFold model at each residue?
A: pLDDT is the predicted lDDT-Cα score: AlphaFold's confidence that the local environment of each residue (all inter-atomic distances within 15 Å) is correctly placed. It is a per-residue number between 0 and 100, with higher meaning more reliable.

Q: How mobile is each atom in the crystal?
A: B-factor (Debye–Waller factor) reflects atomic displacement in the crystal lattice. It is an experimental observable (units Å²), not a prediction; low values mean the atom is pinned down, high values mean it moves or is heterogeneous across the crystal.

Q: Which residues are buried vs exposed?
A: SASA measures how much of the protein is reachable by solvent. It is computed by rolling a water-sized probe over the atomic surface and summing the exposed area (Å²). Per-residue SASA distinguishes core (buried, low SASA) from surface (exposed, high SASA) residues; total SASA is a whole-molecule size measure.

Q: What do the diagnostic plots show?
A: Plot images: a contact map (which residues are close in 3D, as an N×N binary image), a Ramachandran scatter (backbone torsion angles, revealing secondary-structure composition at a glance), and — for AlphaFold structures — a PAE heatmap (pairwise prediction confidence).

Q: What known structures does this most resemble?
A: The Foldseek neighbor list gives the closest experimentally determined structures in the PDB, ranked by structural alignment. TM-score near 1 means near-identical fold; near 0.3 means only rough topology match. This is how one finds what a novel AlphaFold prediction most resembles in the solved-structure universe.

Q: Are the domains correctly placed relative to each other?
A: Predicted aligned error is AlphaFold's pairwise confidence. Unlike pLDDT (per-residue), PAE is per-residue-pair and captures whether two parts of the structure are correctly placed relative to each other. Units are ångströms of expected positional error.

Q: What do the rendered images show?
A: Structure images are PyMOL renders from six orthogonal camera directions. Cartoon representation draws helices as coils and strands as arrows; sticks shows the backbone as bonds; surface shows the solvent-excluded envelope. Rainbow coloring maps sequence position to hue (blue→red, N→C); chain coloring assigns a distinct color per polypeptide.

Q: What are the backbone torsion angles?
A: φ (phi) and ψ (psi) are the two rotatable backbone dihedrals per residue: φ is the C(i-1)–N–Cα–C torsion, ψ is the N–Cα–C–N(i+1) torsion, both in degrees on (−180°, 180°]. α-helical residues cluster near (−60°, −45°); β-strand residues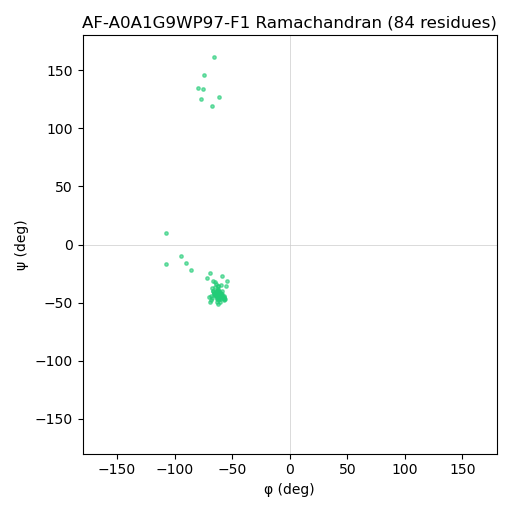 near (−120°, +130°). A Ramachandran plot is simply a scatter of (φ, ψ) for every residue.